Protein AF-A0A091PLC4-F1 (afdb_monomer)

Secondary structure (DSSP, 8-state):
-HHHHHHHT-S-SSHHHHH-EEETTEEEEEEEEETTSTTT-EEEEEEPPSSSPPP-EEEEE----

Radius of gyration: 11.88 Å; Cα contacts (8 Å, |Δi|>4): 93; chains: 1; bounding box: 29×21×30 Å

pLDDT: mean 88.97, std 6.83, range [54.69, 96.19]

Mean predicted aligned error: 4.27 Å

Structure (mmCIF, N/CA/C/O backbone):
data_AF-A0A091PLC4-F1
#
_entry.id   AF-A0A091PLC4-F1
#
loop_
_atom_site.group_PDB
_atom_site.id
_atom_site.type_symbol
_atom_site.label_atom_id
_atom_site.label_alt_id
_atom_site.label_comp_id
_atom_site.label_asym_id
_atom_site.label_entity_id
_atom_site.label_seq_id
_atom_site.pdbx_PDB_ins_code
_atom_site.Cartn_x
_atom_site.Cartn_y
_atom_site.Cartn_z
_atom_site.occupancy
_atom_site.B_iso_or_equiv
_atom_site.auth_seq_id
_atom_site.auth_comp_id
_atom_site.auth_asym_id
_atom_site.auth_atom_id
_atom_site.pdbx_PDB_model_num
ATOM 1 N N . GLN A 1 1 ? -7.516 -9.488 1.942 1.00 73.25 1 GLN A N 1
ATOM 2 C CA . GLN A 1 1 ? -8.188 -10.235 0.849 1.00 73.25 1 GLN A CA 1
ATOM 3 C C . GLN A 1 1 ? -7.386 -10.071 -0.439 1.00 73.25 1 GLN A C 1
ATOM 5 O O . GLN A 1 1 ? -6.729 -9.044 -0.553 1.00 73.25 1 GLN A O 1
ATOM 10 N N . PRO A 1 2 ? -7.423 -11.015 -1.402 1.00 88.25 2 PRO A N 1
ATOM 11 C CA . PRO A 1 2 ? -6.671 -10.885 -2.659 1.00 88.25 2 PRO A CA 1
ATOM 12 C C . PRO A 1 2 ? -6.956 -9.570 -3.401 1.00 88.25 2 PRO A C 1
ATOM 14 O O . PRO A 1 2 ? -6.026 -8.902 -3.831 1.00 88.25 2 PRO A O 1
ATOM 17 N N . VAL A 1 3 ? -8.217 -9.120 -3.396 1.00 90.31 3 VAL A N 1
ATOM 18 C CA . VAL A 1 3 ? -8.640 -7.842 -3.998 1.00 90.31 3 VAL A CA 1
ATOM 19 C C . VAL A 1 3 ? -7.919 -6.611 -3.429 1.00 90.31 3 VAL A C 1
ATOM 21 O O . VAL A 1 3 ? -7.692 -5.642 -4.142 1.00 90.31 3 VAL A O 1
ATOM 24 N N . GLU A 1 4 ? -7.522 -6.634 -2.152 1.00 91.50 4 GLU A N 1
ATOM 25 C CA . GLU A 1 4 ? -6.775 -5.525 -1.539 1.00 91.50 4 GLU A CA 1
ATOM 26 C C . GLU A 1 4 ? -5.343 -5.470 -2.082 1.00 91.50 4 GLU A C 1
ATOM 28 O O . GLU A 1 4 ? -4.787 -4.389 -2.254 1.00 91.50 4 GLU A O 1
ATOM 33 N N . ILE A 1 5 ? -4.760 -6.631 -2.401 1.00 91.00 5 ILE A N 1
ATOM 34 C CA . ILE A 1 5 ? -3.456 -6.711 -3.062 1.00 91.00 5 ILE A CA 1
ATOM 35 C C . ILE A 1 5 ? -3.588 -6.160 -4.479 1.00 91.00 5 ILE A C 1
ATOM 37 O O . ILE A 1 5 ? -2.792 -5.305 -4.853 1.00 91.00 5 ILE A O 1
ATOM 41 N N . ASP A 1 6 ? -4.621 -6.575 -5.221 1.00 90.00 6 ASP A N 1
ATOM 42 C CA . ASP A 1 6 ? -4.889 -6.097 -6.585 1.00 90.00 6 ASP A CA 1
ATOM 43 C C . ASP A 1 6 ? -5.094 -4.582 -6.647 1.00 90.00 6 ASP A C 1
ATOM 45 O O . ASP A 1 6 ? -4.677 -3.948 -7.613 1.00 90.00 6 ASP A O 1
ATOM 49 N N . MET A 1 7 ? -5.684 -3.981 -5.609 1.00 88.81 7 MET A N 1
ATOM 50 C CA . MET A 1 7 ? -5.713 -2.526 -5.467 1.00 88.81 7 MET A CA 1
ATOM 51 C C . MET A 1 7 ? -4.290 -1.978 -5.315 1.00 88.81 7 MET A C 1
ATOM 53 O O . MET A 1 7 ? -3.859 -1.177 -6.131 1.00 88.81 7 MET A O 1
ATOM 57 N N . ILE A 1 8 ? -3.502 -2.448 -4.345 1.00 90.25 8 ILE A N 1
ATOM 58 C CA . ILE A 1 8 ? -2.145 -1.920 -4.105 1.00 90.25 8 ILE A CA 1
ATOM 59 C C . ILE A 1 8 ? -1.234 -2.066 -5.328 1.00 90.25 8 ILE A C 1
ATOM 61 O O . ILE A 1 8 ? -0.470 -1.148 -5.625 1.00 90.25 8 ILE A O 1
ATOM 65 N N . VAL A 1 9 ? -1.295 -3.190 -6.046 1.00 90.19 9 VAL A N 1
ATOM 66 C CA . VAL A 1 9 ? -0.479 -3.434 -7.249 1.00 90.19 9 VAL A CA 1
ATOM 67 C C . VAL A 1 9 ? -1.186 -3.026 -8.544 1.00 90.19 9 VAL A C 1
ATOM 69 O O . VAL A 1 9 ? -0.634 -3.209 -9.626 1.00 90.19 9 VAL A O 1
ATOM 72 N N . GLY A 1 10 ? -2.384 -2.459 -8.465 1.00 87.12 10 GLY A N 1
ATOM 73 C CA . GLY A 1 10 ? -3.200 -2.107 -9.620 1.00 87.12 10 GLY A CA 1
ATOM 74 C C . GLY A 1 10 ? -2.592 -1.009 -10.492 1.00 87.12 10 GLY A C 1
ATOM 75 O O . GLY A 1 10 ? -1.697 -0.265 -10.076 1.00 87.12 10 GLY A O 1
ATOM 76 N N . LYS A 1 11 ? -3.107 -0.912 -11.725 1.00 83.44 11 LYS A N 1
ATOM 77 C CA . LYS A 1 11 ? -2.703 0.103 -12.715 1.00 83.44 11 LYS A CA 1
ATOM 78 C C . LYS A 1 11 ? -3.293 1.484 -12.444 1.00 83.44 11 LYS A C 1
ATOM 80 O O . LYS A 1 11 ? -2.674 2.477 -12.806 1.00 83.44 11 LYS A O 1
ATOM 85 N N . ASP A 1 12 ? -4.483 1.546 -11.854 1.00 86.44 12 ASP A N 1
ATOM 86 C CA . ASP A 1 12 ? -5.075 2.811 -11.427 1.00 86.44 12 ASP A CA 1
ATOM 87 C C . ASP A 1 12 ? -4.311 3.294 -10.198 1.00 86.44 12 ASP A C 1
ATOM 89 O O . ASP A 1 12 ? -4.371 2.629 -9.177 1.00 86.44 12 ASP A O 1
ATOM 93 N N . ARG A 1 13 ? -3.542 4.381 -10.310 1.00 84.38 13 ARG A N 1
ATOM 94 C CA . ARG A 1 13 ? -2.768 4.958 -9.193 1.00 84.38 13 ARG A CA 1
ATOM 95 C C . ARG A 1 13 ? -3.437 6.184 -8.583 1.00 84.38 13 ARG A C 1
ATOM 97 O O . ARG A 1 13 ? -3.063 6.597 -7.490 1.00 84.38 13 ARG A O 1
ATOM 104 N N . GLU A 1 14 ? -4.433 6.754 -9.260 1.00 82.44 14 GLU A N 1
ATOM 105 C CA . GLU A 1 14 ? -5.112 7.965 -8.797 1.00 82.44 14 GLU A CA 1
ATOM 106 C C . GLU A 1 14 ? -6.351 7.648 -7.957 1.00 82.44 14 GLU A C 1
ATOM 108 O O . GLU A 1 14 ? -6.632 8.351 -6.981 1.00 82.44 14 GLU A O 1
ATOM 113 N N . GLY A 1 15 ? -7.046 6.545 -8.256 1.00 77.88 15 GLY A N 1
ATOM 114 C CA . GLY A 1 15 ? -8.269 6.146 -7.558 1.00 77.88 15 GLY A CA 1
ATOM 115 C C . GLY A 1 15 ? -8.105 5.960 -6.044 1.00 77.88 15 GLY A C 1
ATOM 116 O O . GLY A 1 15 ? -9.053 6.190 -5.285 1.00 77.88 15 GLY A O 1
ATOM 117 N N . PHE A 1 16 ? -6.900 5.620 -5.566 1.00 78.31 16 PHE A N 1
ATOM 118 C CA . PHE A 1 16 ? -6.623 5.465 -4.131 1.00 78.31 16 PHE A CA 1
ATOM 119 C C . PHE A 1 16 ? -6.563 6.792 -3.375 1.00 78.31 16 PHE A C 1
ATOM 121 O O . PHE A 1 16 ? -6.828 6.815 -2.171 1.00 78.31 16 PHE A O 1
ATOM 128 N N . PHE A 1 17 ? -6.221 7.899 -4.039 1.00 75.62 17 PHE A N 1
ATOM 129 C CA . PHE A 1 17 ? -6.148 9.203 -3.377 1.00 75.62 17 PHE A CA 1
ATOM 130 C C . PHE A 1 17 ? -7.543 9.742 -3.057 1.00 75.62 17 PHE A C 1
ATOM 132 O O . PHE A 1 17 ? -7.746 10.338 -2.000 1.00 75.62 17 PHE A O 1
ATOM 139 N N . THR A 1 1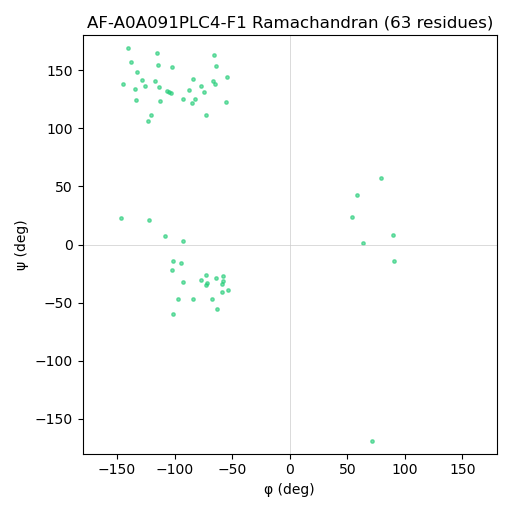8 ? -8.524 9.473 -3.922 1.00 78.88 18 THR A N 1
ATOM 140 C CA . THR A 1 18 ? -9.916 9.904 -3.732 1.00 78.88 18 THR A CA 1
ATOM 141 C C . THR A 1 18 ? -10.706 8.938 -2.852 1.00 78.88 18 THR A C 1
ATOM 143 O O . THR A 1 18 ? -11.374 9.368 -1.912 1.00 78.88 18 THR A O 1
ATOM 146 N N . ASN A 1 19 ? -10.609 7.629 -3.104 1.00 81.62 19 ASN A N 1
ATOM 147 C CA . ASN A 1 19 ? -11.440 6.632 -2.417 1.00 81.62 19 ASN A CA 1
ATOM 148 C C . ASN A 1 19 ? -10.763 6.011 -1.182 1.00 81.62 19 ASN A C 1
ATOM 150 O O . ASN A 1 19 ? -11.430 5.439 -0.313 1.00 81.62 19 ASN A O 1
ATOM 154 N N . GLY A 1 20 ? -9.444 6.167 -1.043 1.00 85.88 20 GLY A N 1
ATOM 155 C CA . GLY A 1 20 ? -8.644 5.403 -0.090 1.00 85.88 20 GLY A CA 1
ATOM 156 C C . GLY A 1 20 ? -8.493 3.938 -0.507 1.00 85.88 20 GLY A C 1
ATOM 157 O O . GLY A 1 20 ? -8.851 3.541 -1.612 1.00 85.88 20 GLY A O 1
ATOM 158 N N . LEU A 1 21 ? -7.971 3.126 0.409 1.00 91.38 21 LEU A N 1
ATOM 159 C CA . LEU A 1 21 ? -7.860 1.674 0.248 1.00 91.38 21 LEU A CA 1
ATOM 160 C C . LEU A 1 21 ? -8.173 0.970 1.567 1.00 91.38 21 LEU A C 1
ATOM 162 O O . LEU A 1 21 ? -8.249 1.619 2.617 1.00 91.38 21 LEU A O 1
ATOM 166 N N . THR A 1 22 ? -8.338 -0.349 1.534 1.00 92.69 22 THR A N 1
ATOM 167 C CA . THR A 1 22 ? -8.444 -1.163 2.748 1.00 92.69 22 THR A CA 1
ATOM 168 C C . THR A 1 22 ? -7.293 -2.150 2.852 1.00 92.69 22 THR A C 1
ATOM 170 O O . THR A 1 22 ? -6.873 -2.733 1.857 1.00 92.69 22 THR A O 1
ATOM 173 N N . LEU A 1 23 ? -6.786 -2.331 4.072 1.00 91.25 23 LEU A N 1
ATOM 174 C CA . LEU A 1 23 ? -5.854 -3.400 4.425 1.00 91.25 23 LEU A CA 1
ATOM 175 C C . LEU A 1 23 ? -6.497 -4.243 5.521 1.00 91.25 23 LEU A C 1
ATOM 177 O O . LEU A 1 23 ? -6.697 -3.753 6.634 1.00 91.25 23 LEU A O 1
ATOM 181 N N . GLY A 1 24 ? -6.868 -5.486 5.209 1.00 91.25 24 GLY A N 1
ATOM 182 C CA . GLY A 1 24 ? -7.559 -6.352 6.162 1.00 91.25 24 GLY A CA 1
ATOM 183 C C . GLY A 1 24 ? -8.872 -5.739 6.656 1.00 91.25 24 GLY A C 1
ATOM 184 O O . GLY A 1 24 ? -9.136 -5.747 7.854 1.00 91.25 24 GLY A O 1
ATOM 185 N N . ALA A 1 25 ? -9.657 -5.144 5.750 1.00 90.56 25 ALA A N 1
ATOM 186 C CA . ALA A 1 25 ? -10.881 -4.389 6.048 1.00 90.56 25 ALA A CA 1
ATOM 187 C C . ALA A 1 25 ? -10.700 -3.106 6.894 1.00 90.56 25 ALA A C 1
ATOM 189 O O . ALA A 1 25 ? -11.677 -2.395 7.153 1.00 90.56 25 ALA A O 1
ATOM 190 N N . LYS A 1 26 ? -9.472 -2.729 7.279 1.00 91.75 26 LYS A N 1
ATOM 191 C CA . LYS A 1 26 ? -9.201 -1.422 7.891 1.00 91.75 26 LYS A CA 1
ATOM 192 C C . LYS A 1 26 ? -9.059 -0.370 6.796 1.00 91.75 26 LYS A C 1
ATOM 194 O O . LYS A 1 26 ? -8.236 -0.517 5.898 1.00 91.75 26 LYS A O 1
ATOM 199 N N . LYS A 1 27 ? -9.850 0.704 6.876 1.00 93.06 27 LYS A N 1
ATOM 200 C CA . LYS A 1 27 ? -9.740 1.847 5.957 1.00 93.06 27 LYS A CA 1
ATOM 201 C C . LYS A 1 27 ? -8.400 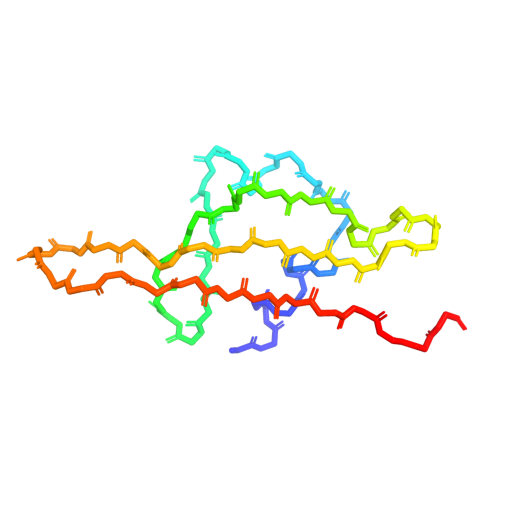2.549 6.139 1.00 93.06 27 LYS A C 1
ATOM 203 O O . LYS A 1 27 ? -7.991 2.809 7.267 1.00 93.06 27 LYS A O 1
ATOM 208 N N . CYS A 1 28 ? -7.789 2.933 5.031 1.00 94.19 28 CYS A N 1
ATOM 209 C CA . CYS A 1 28 ? -6.502 3.602 4.982 1.00 94.19 28 CYS A CA 1
ATOM 210 C C . CYS A 1 28 ? -6.513 4.751 3.961 1.00 94.19 28 CYS A C 1
ATOM 212 O O . CYS A 1 28 ? -7.334 4.792 3.041 1.00 94.19 28 CYS A O 1
ATOM 214 N N . SER A 1 29 ? -5.613 5.712 4.143 1.00 92.88 29 SER A N 1
ATOM 215 C CA . SER A 1 29 ? -5.291 6.780 3.193 1.00 92.88 29 SER A CA 1
ATOM 216 C C . SER A 1 29 ? -3.869 6.603 2.687 1.00 92.88 29 SER A C 1
ATOM 218 O O . SER A 1 29 ? -2.961 6.388 3.491 1.00 92.88 29 SER A O 1
ATOM 220 N N . VAL A 1 30 ? -3.675 6.748 1.380 1.00 92.94 30 VAL A N 1
ATOM 221 C CA . VAL A 1 30 ? -2.342 6.826 0.779 1.00 92.94 30 VAL A CA 1
ATOM 222 C 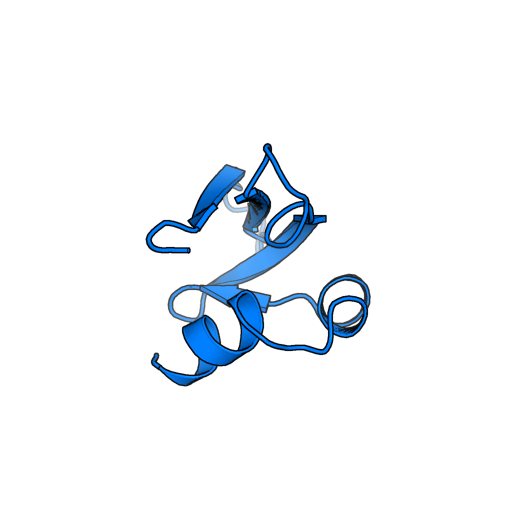C . VAL A 1 30 ? -1.747 8.200 1.088 1.00 92.94 30 VAL A C 1
ATOM 224 O O . VAL A 1 30 ? -2.423 9.214 0.935 1.00 92.94 30 VAL A O 1
ATOM 227 N N . ILE A 1 31 ? -0.504 8.221 1.565 1.00 93.12 31 ILE A N 1
ATOM 228 C CA . ILE A 1 31 ? 0.281 9.442 1.795 1.00 93.12 31 ILE A CA 1
ATOM 229 C C . ILE A 1 31 ? 1.196 9.690 0.596 1.00 93.12 31 ILE A C 1
ATOM 231 O O . ILE A 1 31 ? 1.276 10.809 0.098 1.00 93.12 31 ILE A O 1
ATOM 235 N N . ARG A 1 32 ? 1.884 8.640 0.142 1.00 91.56 32 ARG A N 1
ATOM 236 C CA . ARG A 1 32 ? 2.829 8.682 -0.972 1.00 91.56 32 ARG A CA 1
ATOM 237 C C . ARG A 1 32 ? 2.746 7.381 -1.748 1.00 91.56 32 ARG A C 1
ATOM 239 O O . ARG A 1 32 ? 2.696 6.311 -1.145 1.00 91.56 32 ARG A O 1
ATOM 246 N N . ASP A 1 33 ? 2.781 7.486 -3.068 1.00 91.19 33 ASP A N 1
ATOM 247 C CA . ASP A 1 33 ? 2.853 6.337 -3.953 1.00 91.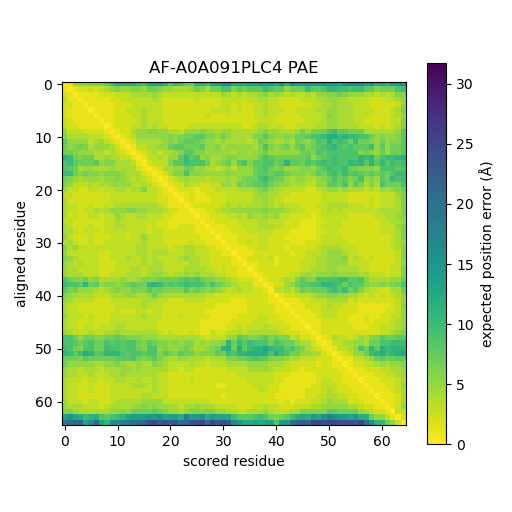19 33 ASP A CA 1
ATOM 248 C C . ASP A 1 33 ? 4.077 6.421 -4.869 1.00 91.19 33 ASP A C 1
ATOM 250 O O . ASP A 1 33 ? 4.094 7.185 -5.832 1.00 91.19 33 ASP A O 1
ATOM 254 N N . SER A 1 34 ? 5.079 5.600 -4.567 1.00 92.12 34 SER A N 1
ATOM 255 C CA . SER A 1 34 ? 6.274 5.384 -5.381 1.00 92.12 34 SER A CA 1
ATOM 256 C C . SER A 1 34 ? 6.433 3.902 -5.760 1.00 92.12 34 SER A C 1
ATOM 258 O O . SER A 1 34 ? 7.533 3.451 -6.083 1.00 92.12 34 SER A O 1
ATOM 260 N N . LEU A 1 35 ? 5.358 3.102 -5.713 1.00 90.38 35 LEU A N 1
ATOM 261 C CA . LEU A 1 35 ? 5.453 1.637 -5.805 1.00 90.38 35 LEU A CA 1
ATOM 262 C C . LEU A 1 35 ? 6.007 1.160 -7.159 1.00 90.38 35 LEU A C 1
ATOM 264 O O . LEU A 1 35 ? 6.618 0.097 -7.251 1.00 90.38 35 LEU A O 1
ATOM 268 N N . TYR A 1 36 ? 5.771 1.955 -8.202 1.00 89.62 36 TYR A N 1
ATOM 269 C CA . TYR A 1 36 ? 6.228 1.737 -9.576 1.00 89.62 36 TYR A CA 1
ATOM 270 C C . TYR A 1 36 ? 7.342 2.699 -10.002 1.00 89.62 36 TYR A C 1
ATOM 272 O O . TYR A 1 36 ? 7.711 2.725 -11.174 1.00 89.62 36 TYR A O 1
ATOM 280 N N . VAL A 1 37 ? 7.867 3.496 -9.068 1.00 90.12 37 VAL A N 1
ATOM 281 C CA . VAL A 1 37 ? 8.996 4.390 -9.323 1.00 90.12 37 VAL A CA 1
ATOM 282 C C . VAL A 1 37 ? 10.284 3.600 -9.151 1.00 90.12 37 VAL A C 1
ATOM 284 O O . VAL A 1 37 ? 10.560 3.045 -8.084 1.00 90.12 37 VAL A O 1
ATOM 287 N N . ASP A 1 38 ? 11.076 3.567 -10.216 1.00 86.44 38 ASP A N 1
ATOM 288 C CA . ASP A 1 38 ? 12.370 2.899 -10.250 1.00 86.44 38 ASP A CA 1
ATOM 289 C C . ASP A 1 38 ? 13.291 3.401 -9.137 1.00 86.44 38 ASP A C 1
ATOM 291 O O . ASP A 1 38 ? 13.597 4.587 -9.049 1.00 86.44 38 ASP A O 1
ATOM 295 N N . GLY A 1 39 ? 13.750 2.472 -8.297 1.00 86.19 39 GLY A N 1
ATOM 296 C CA . GLY A 1 39 ? 14.670 2.754 -7.193 1.00 86.19 39 GLY A CA 1
ATOM 297 C C . GLY A 1 39 ? 13.999 3.090 -5.859 1.00 86.19 39 GLY A C 1
ATOM 298 O O . GLY A 1 39 ? 14.681 3.025 -4.841 1.00 86.19 39 GLY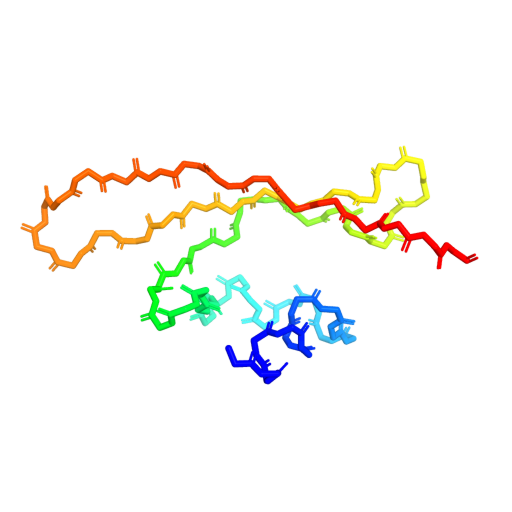 A O 1
ATOM 299 N N . ASP A 1 40 ? 12.694 3.379 -5.836 1.00 89.44 40 ASP A N 1
ATOM 300 C CA . ASP A 1 40 ? 11.938 3.576 -4.591 1.00 89.44 40 ASP A CA 1
ATOM 301 C C 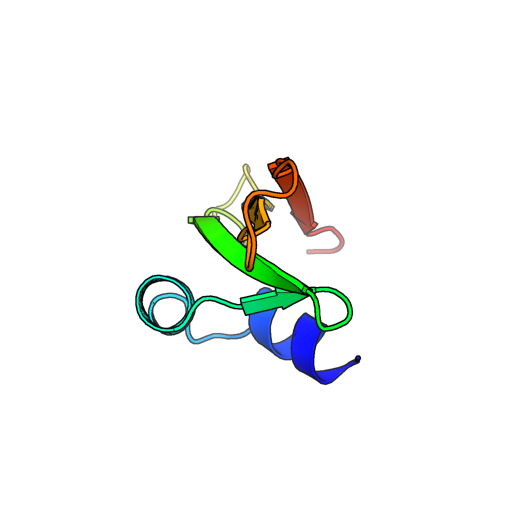. ASP A 1 40 ? 11.126 2.311 -4.270 1.00 89.44 40 ASP A C 1
ATOM 303 O O . ASP A 1 40 ? 11.380 1.642 -3.272 1.00 89.44 40 ASP A O 1
ATOM 307 N N . CYS A 1 41 ? 10.216 1.899 -5.165 1.00 91.62 41 CYS A N 1
ATOM 308 C CA . CYS A 1 41 ? 9.358 0.717 -4.991 1.00 91.62 41 CYS A CA 1
ATOM 309 C C . CYS A 1 41 ? 8.556 0.708 -3.670 1.00 91.62 41 CYS A C 1
ATOM 311 O O . CYS A 1 41 ? 8.157 -0.365 -3.201 1.00 91.62 41 CYS A O 1
ATOM 313 N N . THR A 1 42 ? 8.307 1.878 -3.069 1.00 93.50 42 THR A N 1
ATOM 314 C CA . THR A 1 42 ? 7.577 2.010 -1.800 1.00 93.50 42 THR A CA 1
ATOM 315 C C . THR A 1 42 ? 6.244 2.733 -1.942 1.00 93.50 42 THR A C 1
ATOM 317 O O . THR A 1 42 ? 6.030 3.549 -2.833 1.00 93.50 42 THR A O 1
ATOM 320 N N . MET A 1 43 ? 5.325 2.448 -1.029 1.00 94.06 43 MET A N 1
ATOM 321 C CA . MET A 1 43 ? 4.100 3.211 -0.823 1.00 94.06 43 MET A CA 1
ATOM 322 C C . MET A 1 43 ? 3.909 3.438 0.673 1.00 94.06 43 MET A C 1
ATOM 324 O O . MET A 1 43 ? 4.006 2.497 1.459 1.00 94.06 43 MET A O 1
ATOM 328 N N . ASP A 1 44 ? 3.588 4.670 1.056 1.00 94.69 44 ASP A N 1
ATOM 329 C CA . ASP A 1 44 ? 3.289 5.031 2.438 1.00 94.69 44 ASP A CA 1
ATOM 330 C C . ASP A 1 44 ? 1.795 5.239 2.622 1.00 94.69 44 ASP A C 1
ATOM 332 O O . ASP A 1 44 ? 1.130 5.960 1.873 1.00 94.69 44 ASP A O 1
ATOM 336 N N . ILE A 1 45 ? 1.268 4.614 3.663 1.00 95.19 45 ILE A N 1
ATOM 337 C CA . ILE A 1 45 ? -0.152 4.524 3.958 1.00 95.19 45 ILE A CA 1
ATOM 338 C C . ILE A 1 45 ? -0.358 4.877 5.432 1.00 95.19 45 ILE A C 1
ATOM 340 O O . ILE A 1 45 ? 0.481 4.598 6.284 1.00 95.19 45 ILE A O 1
ATOM 344 N N . ARG A 1 46 ? -1.503 5.469 5.764 1.00 95.38 46 ARG A N 1
ATOM 345 C CA . ARG A 1 46 ? -1.947 5.664 7.148 1.00 95.38 46 ARG A CA 1
ATOM 346 C C . ARG A 1 46 ? -3.328 5.077 7.355 1.00 95.38 46 ARG A C 1
ATOM 348 O O . ARG A 1 46 ? -4.214 5.268 6.525 1.00 95.38 46 ARG A O 1
ATOM 355 N N . THR A 1 47 ? -3.532 4.376 8.464 1.00 95.06 47 THR A N 1
ATOM 356 C CA . THR A 1 47 ? -4.863 3.882 8.824 1.00 95.06 47 THR A CA 1
ATOM 357 C C . THR A 1 47 ? -5.792 5.050 9.155 1.00 95.06 47 THR A C 1
ATOM 359 O O . THR A 1 47 ? -5.394 6.037 9.769 1.00 95.06 47 THR A O 1
ATOM 362 N N . LYS A 1 48 ? -7.052 4.954 8.736 1.00 93.00 48 LYS A N 1
ATOM 363 C CA . LYS A 1 48 ? -8.093 5.921 9.081 1.00 93.00 48 LYS A CA 1
ATOM 364 C C . LYS A 1 48 ? -8.733 5.509 10.403 1.00 93.00 48 LYS A C 1
ATOM 366 O O . LYS A 1 48 ? -9.098 4.344 10.586 1.00 93.00 48 LYS A O 1
ATOM 371 N N . SER A 1 49 ? -8.875 6.486 11.289 1.00 91.88 49 SER A N 1
ATOM 372 C CA . SER A 1 49 ? -9.655 6.361 12.515 1.00 91.88 49 SER A CA 1
ATOM 373 C C . SER A 1 49 ? -11.147 6.474 12.185 1.00 91.88 49 SER A C 1
ATOM 375 O O . SER A 1 49 ? -11.521 7.317 11.367 1.00 91.88 49 SER A O 1
ATOM 377 N N . GLN A 1 50 ? -11.994 5.621 12.760 1.00 84.25 50 GLN A N 1
ATOM 378 C CA . GLN A 1 50 ? -13.454 5.693 12.604 1.00 84.25 50 GLN A CA 1
ATOM 379 C C . GLN A 1 50 ? -14.148 6.300 13.830 1.00 84.25 50 GLN A C 1
ATOM 381 O O . GLN A 1 50 ? -15.254 6.813 13.694 1.00 84.25 50 GLN A O 1
ATOM 386 N N . GLY A 1 51 ? -13.508 6.273 15.001 1.00 86.94 51 GLY A N 1
ATOM 387 C CA . GLY A 1 51 ? -14.093 6.713 16.269 1.00 86.94 51 GLY A CA 1
ATOM 388 C C . GLY A 1 51 ? -13.091 7.348 17.232 1.00 86.94 51 GLY A C 1
ATOM 389 O O . GLY A 1 51 ? -13.331 7.351 18.435 1.00 86.94 51 GLY A O 1
ATOM 390 N N . GLY A 1 52 ? -11.968 7.866 16.728 1.00 89.50 52 GLY A N 1
ATOM 391 C CA . GLY A 1 52 ? -10.922 8.484 17.548 1.00 89.50 52 GLY A CA 1
ATOM 392 C C . GLY A 1 52 ? -9.848 7.506 18.028 1.00 89.50 52 GLY A C 1
ATOM 393 O O . GLY A 1 52 ? -8.994 7.887 18.825 1.00 89.50 52 GLY A O 1
ATOM 394 N N . GLU A 1 53 ? -9.844 6.262 17.538 1.00 92.81 53 GLU A N 1
ATOM 395 C CA . GLU A 1 53 ? -8.751 5.331 17.802 1.00 92.81 53 GLU A CA 1
ATOM 396 C C . GLU A 1 53 ? -7.422 5.820 17.193 1.00 92.81 53 GLU A C 1
ATOM 398 O O . GLU A 1 53 ? -7.441 6.532 16.176 1.00 92.81 53 GLU A O 1
ATOM 403 N N . PRO A 1 54 ? -6.270 5.414 17.763 1.00 94.25 54 PRO A N 1
ATOM 404 C CA . PRO A 1 54 ? -4.965 5.727 17.204 1.00 94.25 54 PRO A CA 1
ATOM 405 C C . PRO A 1 54 ? -4.840 5.282 15.748 1.00 94.25 54 PRO A C 1
ATOM 407 O O . PRO A 1 54 ? -5.338 4.229 15.340 1.00 94.25 54 PRO A O 1
ATOM 410 N N . THR A 1 55 ? -4.129 6.091 14.971 1.0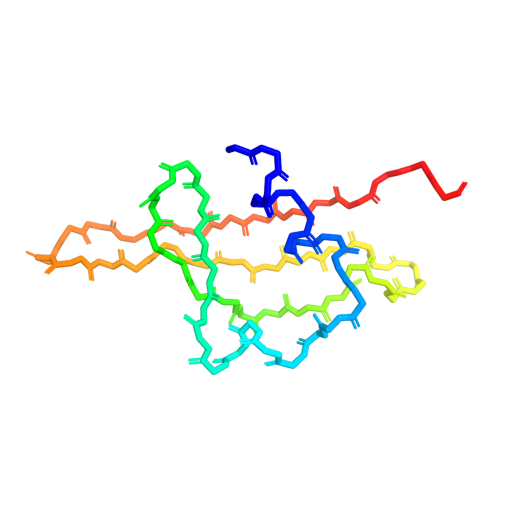0 95.25 55 THR A N 1
ATOM 411 C CA . THR A 1 55 ? -3.770 5.757 13.594 1.00 95.25 55 THR A CA 1
ATOM 412 C C . THR A 1 55 ? -2.320 5.311 13.530 1.00 95.25 55 THR A C 1
ATOM 414 O O . THR A 1 55 ? -1.493 5.702 14.354 1.00 95.25 55 THR A O 1
ATOM 417 N N . TYR A 1 56 ? -2.017 4.481 12.541 1.00 95.69 56 TYR A N 1
ATOM 418 C CA . TYR A 1 56 ? -0.704 3.889 12.350 1.00 95.69 56 TYR A CA 1
ATOM 419 C C . TYR A 1 56 ? -0.246 4.140 10.922 1.00 95.69 56 TYR A C 1
ATOM 421 O O . TYR A 1 56 ? -1.045 4.083 9.983 1.00 95.69 56 TYR A O 1
ATOM 429 N N . ASN A 1 57 ? 1.044 4.423 10.770 1.00 96.19 57 ASN A N 1
ATOM 430 C CA . ASN A 1 57 ? 1.683 4.496 9.465 1.00 96.19 57 ASN A CA 1
ATOM 431 C C . ASN A 1 57 ? 2.089 3.081 9.033 1.00 96.19 57 ASN A C 1
ATOM 433 O O . ASN A 1 57 ? 2.518 2.275 9.858 1.00 96.19 57 ASN A O 1
ATOM 437 N N . VAL A 1 58 ? 1.955 2.796 7.745 1.00 95.06 58 VAL A N 1
ATOM 438 C CA . VAL A 1 58 ? 2.267 1.517 7.112 1.00 95.06 58 VAL A CA 1
ATOM 439 C C . VAL A 1 58 ? 3.077 1.814 5.857 1.0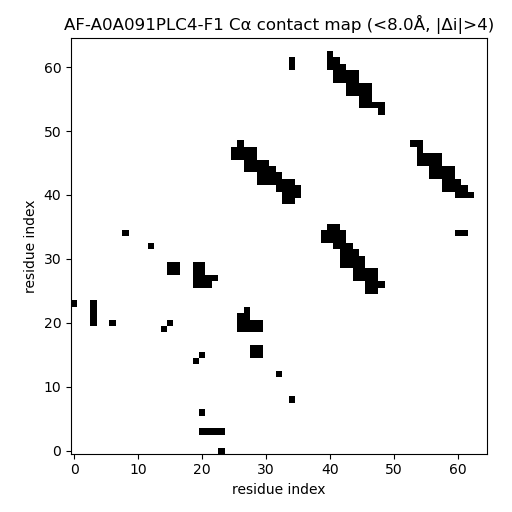0 95.06 58 VAL A C 1
ATOM 441 O O . VAL A 1 58 ? 2.616 2.561 4.999 1.00 95.06 58 VAL A O 1
ATOM 444 N N . ALA A 1 59 ? 4.264 1.223 5.750 1.00 95.25 59 ALA A N 1
ATOM 445 C CA . ALA A 1 59 ? 5.076 1.265 4.541 1.00 95.25 59 ALA A CA 1
ATOM 446 C C . ALA A 1 59 ? 4.955 -0.074 3.807 1.00 95.25 59 ALA A C 1
ATOM 448 O O . ALA A 1 59 ? 5.104 -1.138 4.413 1.00 95.25 59 ALA A O 1
ATOM 449 N N . VAL A 1 60 ? 4.677 -0.02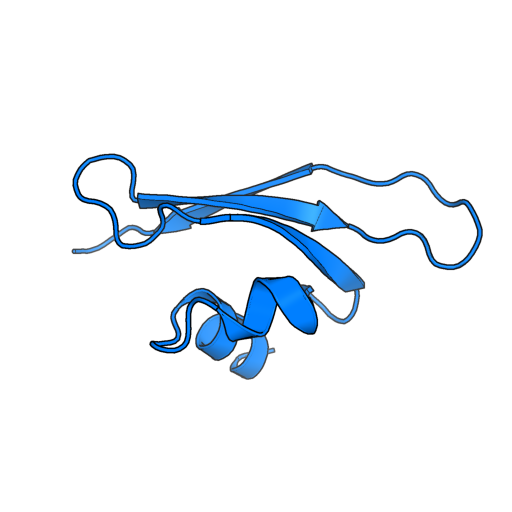4 2.509 1.00 93.50 60 VAL A N 1
ATOM 450 C CA . VAL A 1 60 ? 4.581 -1.193 1.632 1.00 93.50 60 VAL A CA 1
ATOM 451 C C . VAL A 1 60 ? 5.732 -1.143 0.643 1.00 93.50 60 VAL A C 1
ATOM 453 O O . VAL A 1 60 ? 5.871 -0.166 -0.084 1.00 93.50 60 VAL A O 1
ATOM 456 N N . GLY A 1 61 ? 6.545 -2.196 0.608 1.00 93.88 61 GLY A N 1
ATOM 457 C CA . GLY A 1 61 ? 7.618 -2.364 -0.369 1.00 93.88 61 GLY A CA 1
ATOM 458 C C . GLY A 1 61 ? 7.251 -3.421 -1.404 1.00 93.88 61 GLY A C 1
ATOM 459 O O . GLY A 1 61 ? 6.819 -4.518 -1.048 1.00 93.88 61 GLY A O 1
ATOM 460 N N . ARG A 1 62 ? 7.441 -3.107 -2.685 1.00 90.50 62 ARG A N 1
ATOM 461 C CA . ARG A 1 62 ? 7.305 -4.069 -3.782 1.00 90.50 62 ARG A CA 1
ATOM 462 C C . ARG A 1 62 ? 8.666 -4.696 -4.093 1.00 90.50 62 ARG A C 1
ATOM 464 O O . ARG A 1 62 ? 9.622 -3.992 -4.400 1.00 90.50 62 ARG A O 1
ATOM 471 N N . ALA A 1 63 ? 8.730 -6.025 -4.072 1.00 87.50 63 ALA A N 1
ATOM 472 C CA . ALA A 1 63 ? 9.902 -6.812 -4.465 1.00 87.50 63 ALA A CA 1
ATOM 473 C C . ALA A 1 63 ? 9.610 -7.666 -5.716 1.00 87.50 63 ALA A C 1
ATOM 475 O O . ALA A 1 63 ? 8.447 -7.862 -6.065 1.00 87.50 63 ALA A O 1
ATOM 476 N N . GLY A 1 64 ? 10.659 -8.186 -6.369 1.00 75.69 64 GLY A N 1
ATOM 477 C CA . GLY A 1 64 ? 10.536 -9.131 -7.493 1.00 75.69 64 GLY A CA 1
ATOM 478 C C . GLY A 1 64 ? 10.196 -8.472 -8.830 1.00 75.69 64 GLY A C 1
ATOM 479 O O . GLY A 1 64 ? 9.169 -8.780 -9.427 1.00 75.69 64 GLY A O 1
ATOM 480 N N . ARG A 1 65 ? 11.036 -7.527 -9.258 1.00 54.69 65 ARG A N 1
ATOM 481 C CA . ARG A 1 65 ? 10.902 -6.855 -10.552 1.00 54.69 65 ARG A CA 1
ATOM 482 C C . ARG A 1 65 ? 11.074 -7.820 -11.723 1.00 54.69 65 ARG A C 1
ATOM 484 O O . ARG A 1 65 ? 11.970 -8.685 -11.624 1.00 54.69 65 ARG A O 1
#

InterPro domains:
  IPR005454 Profilin1/2/3, vertebrate [PR01639] (10-24)
  IPR005454 Profilin1/2/3, vertebrate [PR01639] (27-40)
  IPR005454 Profilin1/2/3, vertebrate [PR01639] (43-52)
  IPR036140 Profilin superfamily [SSF55770] (2-63)

Foldseek 3Di:
DVVLVCVLVDPPPPVCQVPNGDDVNFGKHWPDDCCVPPPPNKTKIKTDDPDPDDIDIDMDHDDDD

Nearest PDB structures (foldseek):
  2v8f-assembly1_B  TM=9.810E-01  e=6.021E-10  Mus musculus
  1d1j-assembly1_B  TM=9.767E-01  e=1.149E-09  Homo sapiens
  1pne-assembly1_A  TM=9.855E-01  e=3.390E-07  Bos taurus
  8bji-assembly1_B  TM=9.645E-01  e=4.996E-07  Vibrio nigripulchritudo
  8bjh-assembly1_B  TM=9.622E-01  e=5.686E-07  Vibrio nigripulchritudo

Organism: Leptosomus discolor (NCBI:txid188344)

Solvent-accessible surface area (backbone atoms only — not comparable to full-atom values): 4005 Å² total; per-residue (Å²): 95,71,67,44,50,51,53,78,74,39,87,68,74,62,62,36,72,78,73,29,50,48,60,82,84,40,49,29,40,63,78,46,82,32,53,86,39,89,94,65,18,31,30,36,32,32,43,57,56,90,82,80,53,88,64,50,80,46,78,46,75,65,80,87,132

Sequence (65 aa):
QPVEIDMIVGKDREGFFTNGLTLGAKKCSVIRDSLYVDGDCTMDIRTKSQGGEPTYNVAVGRAGR